Protein AF-A0A9E5WU79-F1 (afdb_monomer_lite)

Secondary structure (DSSP, 8-state):
----HHHHHHHHHHHHHHHHHTT-HHHHHHHHTT-S--GGGHHHHHHHHHHHHHHTT-HHHHHHHHHHHHHT-TT--

pLDDT: mean 91.11, std 13.57, range [44.59, 98.75]

Foldseek 3Di:
DDDPLVVLLVVLLVQLVVCVVVLNLVSSVVSLVSNPDCPPNLLSSLQSNLSSCVSVVVNVSSVVSNVSSVVVPPPPD

Radius of gyration: 12.64 Å; chains: 1; bounding box: 28×25×39 Å

Structure (mmCIF, N/CA/C/O backbone):
data_AF-A0A9E5WU79-F1
#
_entry.id   AF-A0A9E5WU79-F1
#
loop_
_atom_site.group_PDB
_atom_site.id
_atom_site.type_symbol
_atom_site.label_atom_id
_atom_site.label_alt_id
_atom_site.label_comp_id
_atom_site.label_asym_id
_atom_site.label_entity_id
_atom_site.label_seq_id
_atom_site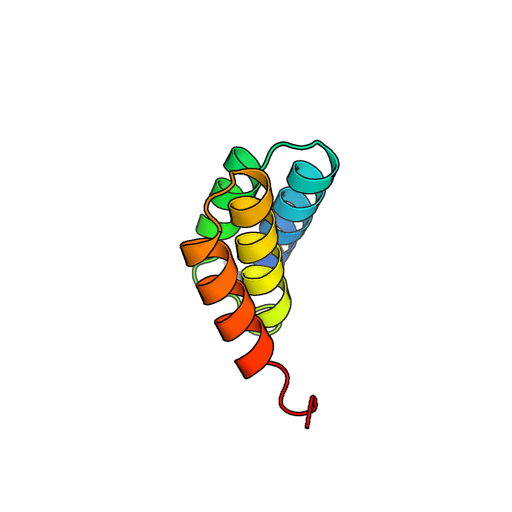.pdbx_PDB_ins_code
_atom_site.Cartn_x
_atom_site.Cartn_y
_atom_site.Cartn_z
_atom_site.occupancy
_atom_site.B_iso_or_equiv
_atom_site.auth_seq_id
_atom_site.auth_comp_id
_atom_site.auth_asym_id
_atom_site.auth_atom_id
_atom_site.pdbx_PDB_model_num
ATOM 1 N N . MET A 1 1 ? 0.419 11.007 -30.048 1.00 52.00 1 MET A N 1
ATOM 2 C CA . MET A 1 1 ? 0.217 11.289 -28.611 1.00 52.00 1 MET A CA 1
ATOM 3 C C . MET A 1 1 ? 1.126 10.358 -27.841 1.00 52.00 1 MET A C 1
ATOM 5 O O . MET A 1 1 ? 0.898 9.158 -27.869 1.00 52.00 1 MET A O 1
ATOM 9 N N . THR A 1 2 ? 2.200 10.877 -27.258 1.00 49.84 2 THR A N 1
ATOM 10 C CA . THR A 1 2 ? 3.146 10.057 -26.497 1.00 49.84 2 THR A CA 1
ATOM 11 C C . THR A 1 2 ? 2.512 9.743 -25.144 1.00 49.84 2 THR A C 1
ATOM 13 O O . THR A 1 2 ? 2.250 10.647 -24.354 1.00 49.84 2 THR A O 1
ATOM 16 N N . PHE A 1 3 ? 2.173 8.477 -24.922 1.00 63.09 3 PHE A N 1
ATOM 17 C CA . PHE A 1 3 ? 1.732 7.976 -23.626 1.00 63.09 3 PHE A CA 1
ATOM 18 C C . PHE A 1 3 ? 2.966 7.970 -22.714 1.00 63.09 3 PHE A C 1
ATOM 20 O O . PHE A 1 3 ? 3.953 7.326 -23.055 1.00 63.09 3 PHE A O 1
ATOM 27 N N . TYR A 1 4 ? 2.934 8.731 -21.617 1.00 65.12 4 TYR A N 1
ATOM 28 C CA . TYR A 1 4 ? 4.005 8.786 -20.610 1.00 65.12 4 TYR A CA 1
ATOM 29 C C . TYR A 1 4 ? 3.533 8.057 -19.340 1.00 65.12 4 TYR A C 1
ATOM 31 O O . TYR A 1 4 ? 3.183 8.715 -18.348 1.00 65.12 4 TYR A O 1
ATOM 39 N N . PRO A 1 5 ? 3.409 6.714 -19.375 1.00 75.00 5 PRO A N 1
ATOM 40 C CA . PRO A 1 5 ? 2.917 5.922 -18.247 1.00 75.00 5 PRO A CA 1
ATOM 41 C C . PRO A 1 5 ? 3.741 6.156 -16.979 1.00 75.00 5 PRO A C 1
ATOM 43 O O . PRO A 1 5 ? 3.193 6.167 -15.879 1.00 75.00 5 PRO A O 1
ATOM 46 N N . GLU A 1 6 ? 5.034 6.433 -17.127 1.00 83.75 6 GLU A N 1
ATOM 47 C CA . GLU A 1 6 ? 5.953 6.715 -16.033 1.00 83.75 6 GLU A CA 1
ATOM 48 C C . GLU A 1 6 ? 5.598 7.994 -15.270 1.00 83.75 6 GLU A C 1
ATOM 50 O O . GLU A 1 6 ? 5.570 7.982 -14.042 1.00 83.75 6 GLU A O 1
ATOM 55 N N . LYS A 1 7 ? 5.231 9.082 -15.964 1.00 87.19 7 LYS A N 1
ATOM 56 C CA . LYS A 1 7 ? 4.830 10.334 -15.299 1.00 87.19 7 LYS A CA 1
ATOM 57 C C . LYS A 1 7 ? 3.516 10.176 -14.547 1.00 87.19 7 LYS A C 1
ATOM 59 O O . LYS A 1 7 ? 3.369 10.713 -13.450 1.00 87.19 7 LYS A O 1
ATOM 64 N N . ARG A 1 8 ? 2.559 9.447 -15.134 1.00 90.00 8 ARG A N 1
ATOM 65 C CA . ARG A 1 8 ? 1.268 9.174 -14.489 1.00 90.00 8 ARG A CA 1
ATOM 66 C C . ARG A 1 8 ? 1.469 8.335 -13.227 1.00 90.00 8 ARG A C 1
ATOM 68 O O . ARG A 1 8 ? 0.972 8.721 -12.175 1.00 90.00 8 ARG A O 1
ATOM 75 N N . ARG A 1 9 ? 2.242 7.248 -13.318 1.00 92.56 9 ARG A N 1
ATOM 76 C CA . ARG A 1 9 ? 2.584 6.402 -12.169 1.00 92.56 9 ARG A CA 1
ATOM 77 C C . ARG A 1 9 ? 3.263 7.200 -11.063 1.00 92.56 9 ARG A C 1
ATOM 79 O O . ARG A 1 9 ? 2.815 7.147 -9.924 1.00 92.56 9 ARG A O 1
ATOM 86 N N . ARG A 1 10 ? 4.300 7.971 -11.405 1.00 94.00 10 ARG A N 1
ATOM 87 C CA . ARG A 1 10 ? 5.061 8.788 -10.451 1.00 94.00 10 ARG A CA 1
ATOM 88 C C . ARG A 1 10 ? 4.156 9.727 -9.661 1.00 94.00 10 ARG A C 1
ATOM 90 O O . ARG A 1 10 ? 4.256 9.788 -8.444 1.00 94.00 10 ARG A O 1
ATOM 97 N N . ARG A 1 11 ? 3.228 10.398 -10.349 1.00 95.88 11 ARG A N 1
ATOM 98 C CA . ARG A 1 11 ? 2.264 11.302 -9.718 1.00 95.88 11 ARG A CA 1
ATOM 99 C C . ARG A 1 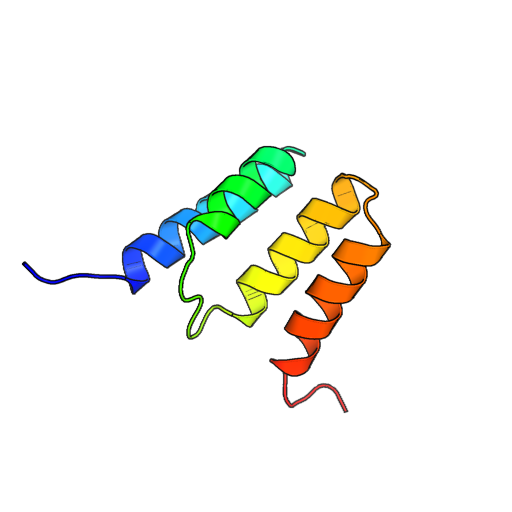11 ? 1.370 10.582 -8.706 1.00 95.88 11 ARG A C 1
ATOM 101 O O . ARG A 1 11 ? 1.195 11.089 -7.605 1.00 95.88 11 ARG A O 1
ATOM 108 N N . HIS 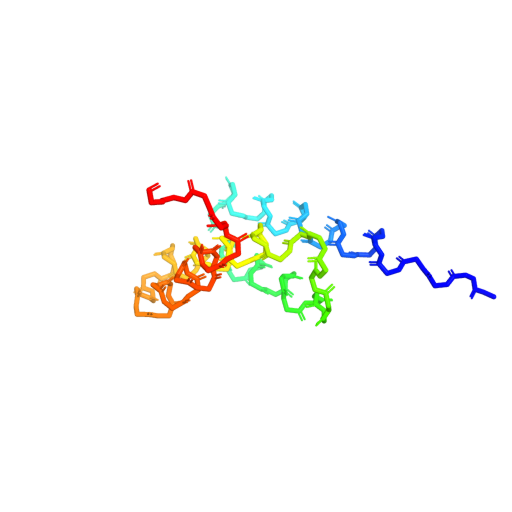A 1 12 ? 0.791 9.441 -9.080 1.00 97.56 12 HIS A N 1
ATOM 109 C CA . HIS A 1 12 ? -0.055 8.662 -8.169 1.00 97.56 12 HIS A CA 1
ATOM 110 C C . HIS A 1 12 ? 0.740 8.155 -6.961 1.00 97.56 12 HIS A C 1
ATOM 112 O O . HIS A 1 12 ? 0.252 8.180 -5.837 1.00 97.56 12 HIS A O 1
ATOM 118 N N . LEU A 1 13 ? 1.995 7.768 -7.178 1.00 97.38 13 LEU A N 1
ATOM 119 C CA . LEU A 1 13 ? 2.877 7.292 -6.122 1.00 97.38 13 LEU A CA 1
ATOM 120 C C . LEU A 1 13 ? 3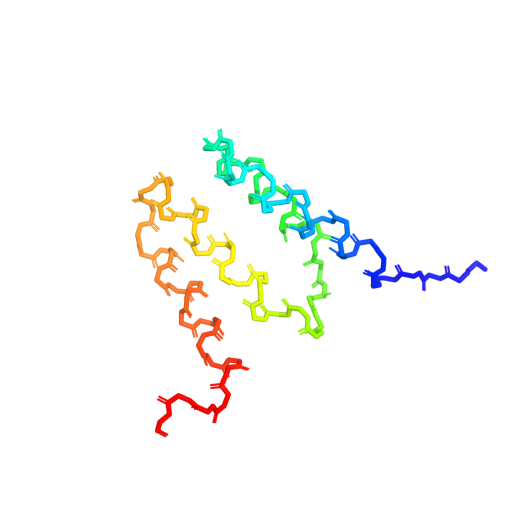.224 8.404 -5.117 1.00 97.38 13 LEU A C 1
ATOM 122 O O . LEU A 1 13 ? 3.093 8.213 -3.909 1.00 97.38 13 LEU A O 1
ATOM 126 N N . GLU A 1 14 ? 3.587 9.590 -5.610 1.00 98.06 14 GLU A N 1
ATOM 127 C CA . GLU A 1 14 ? 3.834 10.774 -4.778 1.00 98.06 14 GLU A CA 1
ATOM 128 C C . GLU A 1 14 ? 2.577 11.196 -4.000 1.00 98.06 14 GLU A C 1
ATOM 130 O O . GLU A 1 14 ? 2.661 11.512 -2.811 1.00 98.06 14 GLU A O 1
ATOM 135 N N . ALA A 1 15 ? 1.403 11.155 -4.641 1.00 98.31 15 ALA A N 1
ATOM 136 C CA . ALA A 1 15 ? 0.130 11.445 -3.988 1.00 98.31 15 ALA A CA 1
ATOM 137 C C . ALA A 1 15 ? -0.183 10.435 -2.874 1.00 98.31 15 ALA A C 1
ATOM 139 O O . ALA A 1 15 ? -0.521 10.842 -1.763 1.00 98.31 15 ALA A O 1
ATOM 140 N N . ALA A 1 16 ? -0.007 9.135 -3.133 1.00 98.62 16 ALA A N 1
ATOM 141 C CA . ALA A 1 16 ? -0.226 8.086 -2.143 1.00 98.62 16 ALA A CA 1
ATOM 142 C C . ALA A 1 16 ? 0.669 8.254 -0.910 1.00 98.62 16 ALA A C 1
ATOM 144 O O . ALA A 1 16 ? 0.194 8.182 0.224 1.00 98.62 16 ALA A O 1
ATOM 145 N N . HIS A 1 17 ? 1.953 8.541 -1.127 1.00 98.38 17 HIS A N 1
ATOM 146 C CA . HIS A 1 17 ? 2.884 8.827 -0.042 1.00 98.38 17 HIS A CA 1
ATOM 147 C C . HIS A 1 17 ? 2.451 10.064 0.763 1.00 98.38 17 HIS A C 1
ATOM 149 O O . HIS A 1 17 ? 2.424 10.026 1.992 1.00 98.38 17 HIS A O 1
ATOM 155 N N . GLY A 1 18 ? 2.035 11.139 0.085 1.00 98.62 18 GLY A N 1
ATOM 156 C CA . GLY A 1 18 ? 1.500 12.336 0.735 1.00 98.62 18 GLY A CA 1
ATOM 157 C C . GLY A 1 18 ? 0.255 12.058 1.582 1.00 98.62 18 GLY A C 1
ATOM 158 O O . GLY A 1 18 ? 0.163 12.544 2.706 1.00 98.62 18 GLY A O 1
ATOM 159 N N . TYR A 1 19 ? -0.673 11.237 1.090 1.00 98.75 19 TYR A N 1
ATOM 160 C CA . TYR A 1 19 ? -1.852 10.832 1.855 1.00 98.75 19 TYR A CA 1
ATOM 161 C C . TYR A 1 19 ? -1.490 10.027 3.110 1.00 98.75 19 TYR A C 1
ATOM 163 O O . TYR A 1 19 ? -2.083 10.259 4.162 1.00 98.75 19 TYR A O 1
ATOM 171 N N . LEU A 1 20 ? -0.480 9.154 3.053 1.00 98.44 20 LEU A N 1
ATOM 172 C CA . LEU A 1 20 ? -0.018 8.416 4.236 1.00 98.44 20 LEU A CA 1
ATOM 173 C C . LEU A 1 20 ? 0.622 9.308 5.299 1.00 98.44 20 LEU A C 1
ATOM 175 O O . LEU A 1 20 ? 0.438 9.045 6.484 1.00 98.44 20 LEU A O 1
ATOM 179 N N . LEU A 1 21 ? 1.326 10.372 4.898 1.00 98.19 21 LEU A N 1
ATOM 180 C CA . LEU A 1 21 ? 1.859 11.373 5.834 1.00 98.19 21 LEU A CA 1
ATOM 181 C C . LEU A 1 21 ? 0.758 12.168 6.553 1.00 98.19 21 LEU A C 1
ATOM 183 O O . LEU A 1 21 ? 1.027 12.798 7.572 1.00 98.19 21 LEU A O 1
ATOM 187 N N . LEU A 1 22 ? -0.462 12.157 6.014 1.00 98.38 22 LEU A N 1
ATOM 188 C CA . LEU A 1 22 ? -1.638 12.818 6.575 1.00 98.38 22 LEU A CA 1
ATOM 189 C C . LEU A 1 22 ? -2.577 11.843 7.307 1.00 98.38 22 LEU A C 1
ATOM 191 O O . LEU A 1 22 ? -3.695 12.236 7.632 1.00 98.38 22 LEU A O 1
ATOM 195 N N . ASP A 1 23 ? -2.155 10.594 7.541 1.00 98.00 23 ASP A N 1
ATOM 196 C CA . ASP A 1 23 ? -2.984 9.515 8.106 1.00 98.00 23 ASP A CA 1
ATOM 197 C C . ASP A 1 23 ? -4.284 9.268 7.308 1.00 98.00 23 ASP A C 1
ATOM 199 O O . ASP A 1 23 ? -5.349 8.981 7.862 1.00 98.00 23 ASP A O 1
ATOM 203 N N . LEU A 1 24 ? -4.206 9.376 5.974 1.00 98.62 24 LEU A N 1
ATOM 204 C CA . LEU A 1 24 ? -5.311 9.158 5.031 1.00 98.62 24 LEU A CA 1
ATOM 205 C C . LEU A 1 24 ? -5.085 7.891 4.180 1.00 98.62 24 LEU A C 1
ATOM 207 O O . LEU A 1 24 ? -4.902 7.976 2.961 1.00 98.62 24 LEU A O 1
ATOM 211 N N . PRO A 1 25 ? -5.093 6.690 4.784 1.00 98.44 25 PRO A N 1
ATOM 212 C CA . PRO A 1 25 ? -4.697 5.464 4.094 1.00 98.44 25 PRO A CA 1
ATOM 213 C C . PRO A 1 25 ? -5.676 5.020 2.998 1.00 98.44 25 PRO A C 1
ATOM 215 O O . PRO A 1 25 ? -5.277 4.334 2.060 1.00 98.44 25 PRO A O 1
ATOM 218 N N . ASP A 1 26 ? -6.949 5.412 3.082 1.00 98.62 26 ASP A N 1
ATOM 219 C CA . ASP A 1 26 ? -7.947 5.124 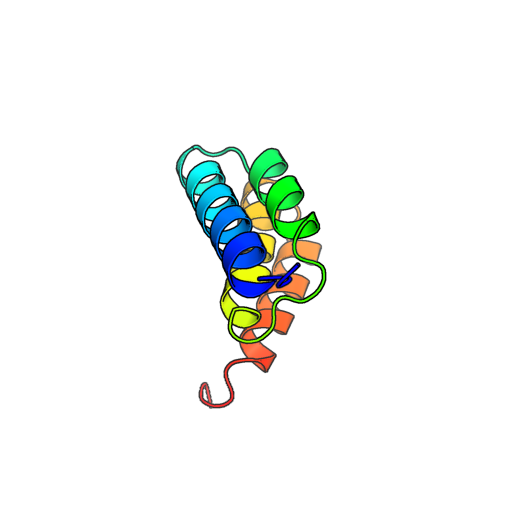2.048 1.00 98.62 26 ASP A CA 1
ATOM 220 C C . ASP A 1 26 ? -7.642 5.852 0.735 1.00 98.62 26 ASP A C 1
ATOM 222 O O . ASP A 1 26 ? -7.626 5.238 -0.332 1.00 98.62 26 ASP A O 1
ATOM 226 N N . GLN A 1 27 ? -7.328 7.147 0.810 1.00 98.75 27 GLN A N 1
ATOM 227 C CA . GLN A 1 27 ? -6.914 7.918 -0.360 1.00 98.75 27 GLN A CA 1
ATOM 228 C C . GLN A 1 27 ? -5.579 7.422 -0.918 1.00 98.75 27 GLN A C 1
ATOM 230 O O . GLN A 1 27 ? -5.415 7.357 -2.134 1.00 98.75 27 GLN A O 1
ATOM 235 N N . ALA A 1 28 ? -4.647 7.014 -0.050 1.00 98.69 28 ALA A N 1
ATOM 236 C CA . ALA A 1 28 ? -3.392 6.422 -0.496 1.00 98.69 28 ALA A CA 1
ATOM 237 C C . ALA A 1 28 ? -3.621 5.153 -1.329 1.00 98.69 28 ALA A C 1
ATOM 239 O O . ALA A 1 28 ? -3.078 5.036 -2.427 1.00 98.69 28 ALA A O 1
ATOM 240 N N . LEU A 1 29 ? -4.474 4.237 -0.857 1.00 98.62 29 LEU A N 1
ATOM 241 C CA . LEU A 1 29 ? -4.847 3.034 -1.607 1.00 98.62 29 LEU A CA 1
ATOM 242 C C . LEU A 1 29 ? -5.515 3.372 -2.939 1.00 98.62 29 LEU A C 1
ATOM 244 O O . LEU A 1 29 ? -5.145 2.794 -3.956 1.00 98.62 29 LEU A O 1
ATOM 248 N N . GLN A 1 30 ? -6.424 4.347 -2.953 1.00 98.44 30 GLN A N 1
ATOM 249 C CA . GLN A 1 30 ? -7.094 4.769 -4.181 1.00 98.44 30 GLN A CA 1
ATOM 250 C C . GLN A 1 30 ? -6.103 5.270 -5.242 1.00 98.44 30 GLN A C 1
ATOM 252 O O . GLN A 1 30 ? -6.256 4.940 -6.417 1.00 98.44 30 GLN A O 1
ATOM 257 N N . GLU A 1 31 ? -5.085 6.040 -4.851 1.00 98.44 31 GLU A N 1
ATOM 258 C CA . GLU A 1 31 ? -4.032 6.482 -5.771 1.00 98.44 31 GLU A CA 1
ATOM 259 C C . GLU A 1 31 ? -3.161 5.306 -6.241 1.00 98.44 31 GLU A C 1
ATOM 261 O O . GLU A 1 31 ? -2.858 5.195 -7.429 1.00 98.44 31 GLU A O 1
ATOM 266 N N . LEU A 1 32 ? -2.807 4.383 -5.340 1.00 97.94 32 LEU A N 1
ATOM 267 C CA . LEU A 1 32 ? -2.030 3.183 -5.676 1.00 97.94 32 LEU A CA 1
ATOM 268 C C . LEU A 1 32 ? -2.796 2.226 -6.602 1.00 97.94 32 LEU A C 1
ATOM 270 O O . LEU A 1 32 ? -2.172 1.483 -7.358 1.00 97.94 32 LEU A O 1
ATOM 274 N N . ASP A 1 33 ? -4.126 2.228 -6.569 1.00 97.31 33 ASP A N 1
ATOM 275 C CA . ASP A 1 33 ? -4.981 1.447 -7.470 1.00 97.31 33 ASP A CA 1
ATOM 276 C C . ASP A 1 33 ? -5.053 2.043 -8.885 1.00 97.31 33 ASP A C 1
ATOM 278 O O . ASP A 1 33 ? -5.429 1.346 -9.822 1.00 97.31 33 ASP A O 1
ATOM 282 N N . GLN A 1 34 ? -4.640 3.303 -9.080 1.00 96.88 34 GLN A N 1
ATOM 283 C CA . GLN A 1 34 ? -4.499 3.909 -10.414 1.00 96.88 34 GLN A CA 1
ATOM 284 C C . GLN A 1 34 ? -3.192 3.520 -11.125 1.00 96.88 34 GLN A C 1
ATOM 286 O O . GLN A 1 34 ? -2.969 3.916 -12.275 1.00 96.88 34 GLN A O 1
ATOM 291 N N . ILE A 1 35 ? -2.302 2.796 -10.441 1.00 95.56 35 ILE A N 1
ATOM 292 C CA . ILE A 1 35 ? -1.035 2.314 -10.988 1.00 95.56 35 ILE A CA 1
ATOM 293 C C . ILE A 1 35 ? -1.244 0.887 -11.504 1.00 95.56 35 ILE A C 1
ATOM 295 O O . ILE A 1 35 ? -1.045 -0.085 -10.780 1.00 95.56 35 ILE A O 1
ATOM 299 N N . ASP A 1 36 ? -1.642 0.782 -12.774 1.00 91.44 36 ASP A N 1
ATOM 300 C CA . ASP A 1 36 ? -1.901 -0.506 -13.436 1.00 91.44 36 ASP A CA 1
ATOM 301 C C . ASP A 1 36 ? -0.611 -1.328 -13.632 1.00 91.44 36 ASP A C 1
ATOM 303 O O . ASP A 1 36 ? -0.593 -2.539 -13.419 1.00 91.44 36 ASP A O 1
ATOM 307 N N . ASP A 1 37 ? 0.480 -0.655 -14.018 1.00 91.12 37 ASP A N 1
ATOM 308 C CA . ASP A 1 37 ? 1.817 -1.235 -14.171 1.00 91.12 37 ASP A CA 1
ATOM 309 C C . ASP A 1 37 ? 2.830 -0.426 -13.346 1.00 91.12 37 ASP A C 1
ATOM 311 O O . ASP A 1 37 ? 3.192 0.702 -13.727 1.00 91.12 37 ASP A O 1
ATOM 315 N N . PRO A 1 38 ? 3.287 -0.967 -12.204 1.00 88.94 38 PRO A N 1
ATOM 316 C CA . PRO A 1 38 ? 4.185 -0.250 -11.324 1.00 88.94 38 PRO A CA 1
ATOM 317 C C . PRO A 1 38 ? 5.638 -0.243 -11.827 1.00 88.94 38 PRO A C 1
ATOM 319 O O . PRO A 1 38 ? 6.419 0.589 -11.368 1.00 88.94 38 PRO A O 1
ATOM 322 N N . GLY A 1 39 ? 5.998 -1.094 -12.797 1.00 90.19 39 GLY A N 1
ATOM 323 C CA . GLY A 1 39 ? 7.304 -1.088 -13.454 1.00 90.19 39 GLY A CA 1
ATOM 324 C C . GLY A 1 39 ? 8.493 -0.975 -12.479 1.00 90.19 39 GLY A C 1
ATOM 325 O O . GLY A 1 39 ? 8.562 -1.731 -11.507 1.00 90.19 39 GLY A O 1
ATOM 326 N N . PRO A 1 40 ? 9.433 -0.032 -12.699 1.00 89.62 40 PRO A N 1
ATOM 327 C CA . PRO A 1 40 ? 10.586 0.173 -11.814 1.00 89.62 40 PRO A CA 1
ATOM 328 C C . PRO A 1 40 ? 10.225 0.532 -10.365 1.00 89.62 40 PRO A C 1
ATOM 330 O O . PRO A 1 40 ? 10.999 0.264 -9.451 1.00 89.62 40 PRO A O 1
ATOM 333 N N . GLU A 1 41 ? 9.058 1.132 -10.145 1.00 92.38 41 GLU A N 1
ATOM 334 C CA . GLU A 1 41 ? 8.567 1.548 -8.835 1.00 92.38 41 GLU A CA 1
ATOM 335 C C . GLU A 1 41 ? 7.752 0.455 -8.114 1.00 92.38 41 GLU A C 1
ATOM 337 O O . GLU A 1 41 ? 7.167 0.720 -7.065 1.00 92.38 41 GLU A O 1
ATOM 342 N N . ALA A 1 42 ? 7.728 -0.785 -8.622 1.00 93.81 42 ALA A N 1
ATOM 343 C CA . ALA A 1 42 ? 6.997 -1.908 -8.022 1.00 93.81 42 ALA A CA 1
ATOM 344 C C . ALA A 1 42 ? 7.263 -2.082 -6.525 1.00 93.81 42 ALA A C 1
ATOM 346 O O . ALA A 1 42 ? 6.313 -2.186 -5.751 1.00 93.81 42 ALA A O 1
ATOM 347 N N . PHE A 1 43 ? 8.530 -2.029 -6.106 1.00 94.31 43 PHE A N 1
ATOM 348 C CA . PHE A 1 43 ? 8.885 -2.106 -4.689 1.00 94.31 43 PHE A CA 1
ATOM 349 C C . PHE A 1 43 ? 8.142 -1.048 -3.860 1.00 94.31 43 PHE A C 1
ATOM 351 O O . PHE A 1 43 ? 7.527 -1.358 -2.843 1.00 94.31 43 PHE A O 1
ATOM 358 N N . GLU A 1 44 ? 8.188 0.204 -4.311 1.00 95.75 44 GLU A N 1
ATOM 359 C CA . GLU A 1 44 ? 7.632 1.343 -3.589 1.00 95.75 44 GLU A CA 1
ATOM 360 C C . GLU A 1 44 ? 6.099 1.298 -3.566 1.00 95.75 44 GLU A C 1
ATOM 362 O O . GLU A 1 44 ? 5.496 1.531 -2.521 1.00 95.75 44 GLU A O 1
ATOM 367 N N . VAL A 1 45 ? 5.459 0.889 -4.668 1.00 97.25 45 VAL A N 1
ATOM 368 C CA . VAL A 1 45 ? 4.002 0.686 -4.725 1.00 97.25 45 VAL A CA 1
ATOM 369 C C . VAL A 1 45 ? 3.545 -0.349 -3.699 1.00 97.25 45 VAL A C 1
ATOM 371 O O . VAL A 1 45 ? 2.623 -0.079 -2.927 1.00 97.25 45 VAL A O 1
ATOM 374 N N . TYR A 1 46 ? 4.184 -1.520 -3.651 1.00 97.38 46 TYR A N 1
ATOM 375 C CA . TYR A 1 46 ? 3.804 -2.569 -2.702 1.00 97.38 46 TYR A CA 1
ATOM 376 C C . TYR A 1 46 ? 4.109 -2.181 -1.251 1.00 97.38 46 TYR A C 1
ATOM 378 O O . TYR A 1 46 ? 3.285 -2.429 -0.370 1.00 97.38 46 TYR A O 1
ATOM 386 N N . GLN A 1 47 ? 5.222 -1.483 -1.007 1.00 97.62 47 GLN A N 1
ATOM 387 C CA . GLN A 1 47 ? 5.546 -0.943 0.313 1.00 97.62 47 GLN A CA 1
ATOM 388 C C . GLN A 1 47 ? 4.472 0.047 0.797 1.00 97.62 47 GLN A C 1
ATOM 390 O O . GLN A 1 47 ? 3.988 -0.071 1.923 1.00 97.62 47 GLN A O 1
ATOM 395 N N . LEU A 1 48 ? 4.062 1.005 -0.043 1.00 98.12 48 LEU A N 1
ATOM 396 C CA . LEU A 1 48 ? 3.033 1.987 0.315 1.00 98.12 48 LEU A CA 1
ATOM 397 C C . LEU A 1 48 ? 1.650 1.341 0.474 1.00 98.12 48 LEU A C 1
ATOM 399 O O . LEU A 1 48 ? 0.895 1.736 1.365 1.00 98.12 48 LEU A O 1
ATOM 403 N N . ARG A 1 49 ? 1.316 0.310 -0.317 1.00 98.25 49 ARG A N 1
ATOM 404 C CA . ARG A 1 49 ? 0.085 -0.478 -0.114 1.00 98.25 49 ARG A CA 1
ATOM 405 C C . ARG A 1 49 ? 0.093 -1.167 1.248 1.00 98.25 49 ARG A C 1
ATOM 407 O O . ARG A 1 49 ? -0.897 -1.075 1.974 1.00 98.25 49 ARG A O 1
ATOM 414 N N . GLY A 1 50 ? 1.206 -1.805 1.611 1.00 98.31 50 GLY A N 1
ATOM 415 C CA . GLY A 1 50 ? 1.379 -2.437 2.918 1.00 98.31 50 GLY A CA 1
ATOM 416 C C . GLY A 1 50 ? 1.204 -1.443 4.063 1.00 98.31 50 GLY A C 1
ATOM 417 O O . GLY A 1 50 ? 0.434 -1.697 4.988 1.00 98.31 50 GLY A O 1
ATOM 418 N N . GLU A 1 51 ? 1.830 -0.269 3.964 1.00 98.56 51 GLU A N 1
ATOM 419 C CA . GLU A 1 51 ? 1.715 0.780 4.980 1.00 98.56 51 GLU A CA 1
ATOM 420 C C . GLU A 1 51 ? 0.282 1.319 5.105 1.00 98.56 51 GLU A C 1
ATOM 422 O O . GLU A 1 51 ? -0.241 1.445 6.215 1.00 98.56 51 GLU A O 1
ATOM 427 N N . SER A 1 52 ? -0.401 1.536 3.979 1.00 98.62 52 SER A N 1
ATOM 428 C CA . SER A 1 52 ? -1.806 1.962 3.966 1.00 98.62 52 SER A CA 1
ATOM 429 C C . SER A 1 52 ? -2.716 0.952 4.671 1.00 98.62 52 SER A C 1
ATOM 431 O O . SER A 1 52 ? -3.521 1.306 5.534 1.00 98.62 52 SER A O 1
ATOM 433 N N . LEU A 1 53 ? -2.554 -0.336 4.361 1.00 98.69 53 LEU A N 1
ATOM 434 C CA . LEU A 1 53 ? -3.319 -1.417 4.987 1.00 98.69 53 LEU A CA 1
ATOM 435 C C . LEU A 1 53 ? -2.978 -1.565 6.477 1.00 98.69 53 LEU A C 1
ATOM 437 O O . LEU A 1 53 ? -3.864 -1.831 7.292 1.00 98.69 53 LEU A O 1
ATOM 441 N N . ARG A 1 54 ? -1.716 -1.341 6.859 1.00 98.44 54 ARG A N 1
ATOM 442 C CA . ARG A 1 54 ? -1.265 -1.353 8.256 1.00 98.44 54 ARG A CA 1
ATOM 443 C C . ARG A 1 54 ? -1.930 -0.243 9.069 1.00 98.44 54 ARG A C 1
ATOM 445 O O . ARG A 1 54 ? -2.431 -0.534 10.156 1.00 98.44 54 ARG A O 1
ATOM 452 N N . GLN A 1 55 ? -1.996 0.987 8.549 1.00 98.19 55 GLN A N 1
ATOM 453 C CA . GLN A 1 55 ? -2.710 2.100 9.196 1.00 98.19 55 GLN A CA 1
ATOM 454 C C . GLN A 1 55 ? -4.210 1.801 9.353 1.00 98.19 55 GLN A C 1
ATOM 456 O O . GLN A 1 55 ? -4.796 2.081 10.400 1.00 98.19 55 GLN A O 1
ATOM 461 N N . LYS A 1 56 ? -4.813 1.120 8.369 1.00 98.12 56 LYS A N 1
ATOM 462 C CA . LYS A 1 56 ? -6.195 0.609 8.441 1.00 98.12 56 LYS A CA 1
ATOM 463 C C . LYS A 1 56 ? -6.389 -0.593 9.374 1.00 98.12 56 LYS A C 1
ATOM 465 O O . LYS A 1 56 ? -7.520 -1.038 9.557 1.00 98.12 56 LYS A O 1
ATOM 470 N N . LYS A 1 57 ? -5.320 -1.111 9.989 1.00 98.00 57 LYS A N 1
ATOM 471 C CA . LYS A 1 57 ? -5.316 -2.320 10.836 1.00 98.00 57 LYS A CA 1
ATOM 472 C C . LYS A 1 57 ? -5.688 -3.607 10.087 1.00 98.00 57 LYS A C 1
ATOM 474 O O . LYS A 1 57 ? -6.034 -4.616 10.699 1.00 98.00 57 LYS A O 1
ATOM 479 N N . GLU A 1 58 ? -5.559 -3.609 8.764 1.00 98.38 58 GLU A N 1
ATOM 480 C CA . GLU A 1 58 ? -5.762 -4.774 7.900 1.00 98.38 58 GLU A CA 1
ATOM 481 C C . GLU A 1 58 ? -4.468 -5.594 7.789 1.00 98.38 58 GLU A C 1
ATOM 483 O O . GLU A 1 58 ? -3.919 -5.812 6.709 1.00 98.38 58 GLU A O 1
ATOM 488 N N . TYR A 1 59 ? -3.955 -6.045 8.935 1.00 97.75 59 TYR A N 1
ATOM 489 C CA . TYR A 1 59 ? -2.585 -6.550 9.067 1.00 97.75 59 TYR A CA 1
ATOM 490 C C . TYR A 1 59 ? -2.248 -7.731 8.155 1.00 97.75 59 TYR A C 1
ATOM 492 O O . TYR A 1 59 ? -1.121 -7.829 7.683 1.00 97.75 59 TYR A O 1
ATOM 500 N N . ARG A 1 60 ? -3.215 -8.611 7.873 1.00 98.25 60 ARG A N 1
ATOM 501 C CA . ARG A 1 60 ? -2.996 -9.756 6.978 1.00 98.25 60 ARG A CA 1
ATOM 502 C C . ARG A 1 60 ? -2.696 -9.306 5.549 1.00 98.25 60 ARG A C 1
ATOM 504 O O . ARG A 1 60 ? -1.714 -9.741 4.967 1.00 98.25 60 ARG A O 1
ATOM 511 N N . ARG A 1 61 ? -3.506 -8.387 5.021 1.00 97.88 61 ARG A N 1
ATOM 512 C CA . ARG A 1 61 ? -3.313 -7.826 3.678 1.00 97.88 61 ARG A CA 1
ATOM 513 C C . ARG A 1 61 ? -2.073 -6.936 3.625 1.00 97.88 61 ARG A C 1
ATOM 515 O O . ARG A 1 61 ? -1.388 -6.897 2.611 1.00 97.88 61 ARG A O 1
ATOM 522 N N . ALA A 1 62 ? -1.780 -6.226 4.717 1.00 98.44 62 ALA A N 1
ATOM 523 C CA . ALA A 1 62 ? -0.554 -5.446 4.837 1.00 98.44 62 ALA A CA 1
ATOM 524 C C . ALA A 1 62 ? 0.687 -6.339 4.716 1.00 98.44 62 ALA A C 1
ATOM 526 O O . ALA A 1 62 ? 1.589 -6.017 3.950 1.00 98.44 62 ALA A O 1
ATOM 527 N N . LEU A 1 63 ? 0.698 -7.474 5.424 1.00 97.88 63 LEU A N 1
ATOM 528 C CA . LEU A 1 63 ? 1.776 -8.457 5.350 1.00 97.88 63 LEU A CA 1
ATOM 529 C C . LEU A 1 63 ? 1.951 -8.984 3.924 1.00 97.88 63 LEU A C 1
ATOM 531 O O . LEU A 1 63 ? 3.057 -8.926 3.409 1.00 97.88 63 LEU A O 1
ATOM 535 N N . GLU A 1 64 ? 0.867 -9.396 3.264 1.00 97.62 64 GLU A N 1
ATOM 536 C CA . GLU A 1 64 ? 0.914 -9.859 1.869 1.00 97.62 64 GLU A CA 1
ATOM 537 C C . GLU A 1 64 ? 1.537 -8.802 0.939 1.00 97.62 64 GLU A C 1
ATOM 539 O O . GLU A 1 64 ? 2.376 -9.119 0.098 1.00 97.62 64 GLU A O 1
ATOM 544 N N . ALA A 1 65 ? 1.179 -7.524 1.102 1.00 97.12 65 ALA A N 1
ATOM 545 C CA . ALA A 1 65 ? 1.766 -6.441 0.315 1.00 97.12 65 ALA A CA 1
ATOM 546 C C . ALA A 1 65 ? 3.259 -6.223 0.629 1.00 97.12 65 ALA A C 1
ATOM 548 O O . ALA A 1 65 ? 4.047 -5.987 -0.286 1.00 97.12 65 ALA A O 1
ATOM 549 N N . PHE A 1 66 ? 3.670 -6.336 1.894 1.00 96.62 66 PHE A N 1
ATOM 550 C CA . PHE A 1 66 ? 5.083 -6.248 2.265 1.00 96.62 66 PHE A CA 1
ATOM 551 C C . PHE A 1 66 ? 5.900 -7.427 1.734 1.00 96.62 66 PHE A C 1
ATOM 553 O O . PHE A 1 66 ? 6.991 -7.205 1.219 1.00 96.62 66 PHE A O 1
ATOM 560 N N . GLU A 1 67 ? 5.360 -8.645 1.763 1.00 96.00 67 GLU A N 1
ATOM 561 C CA . GLU A 1 67 ? 6.000 -9.824 1.170 1.00 96.00 67 GLU A CA 1
ATOM 562 C C . GLU A 1 67 ? 6.228 -9.621 -0.334 1.00 96.00 67 GLU A C 1
ATOM 564 O O . GLU A 1 67 ? 7.327 -9.858 -0.834 1.00 96.00 67 GLU A O 1
ATOM 569 N N . GLN A 1 68 ? 5.235 -9.090 -1.061 1.00 94.00 68 GLN A N 1
ATOM 570 C CA . GLN A 1 68 ? 5.416 -8.723 -2.471 1.00 94.00 68 GLN A CA 1
ATOM 571 C C . GLN A 1 68 ? 6.547 -7.700 -2.648 1.00 94.00 68 GLN A C 1
ATOM 573 O O . GLN A 1 68 ? 7.385 -7.864 -3.534 1.00 94.00 68 GLN A O 1
ATOM 578 N N . ALA A 1 69 ? 6.630 -6.678 -1.793 1.00 93.19 69 ALA A N 1
ATOM 579 C CA . ALA A 1 69 ? 7.730 -5.716 -1.842 1.00 93.19 69 ALA A CA 1
ATOM 580 C C . ALA A 1 69 ? 9.097 -6.385 -1.586 1.00 93.19 69 ALA A C 1
ATOM 582 O O . ALA A 1 69 ? 10.057 -6.112 -2.306 1.00 93.19 69 ALA A O 1
ATOM 583 N N . GLU A 1 70 ? 9.199 -7.293 -0.617 1.00 90.06 70 GLU A N 1
ATOM 584 C CA . GLU A 1 70 ? 10.443 -8.012 -0.316 1.00 90.06 70 GLU A CA 1
ATOM 585 C C . GLU A 1 70 ? 10.920 -8.881 -1.483 1.00 90.06 70 GLU A C 1
ATOM 587 O O . GLU A 1 70 ? 12.109 -8.856 -1.800 1.00 90.06 70 GLU A O 1
ATOM 592 N N . THR A 1 71 ? 10.014 -9.560 -2.199 1.00 90.31 71 THR A N 1
ATOM 593 C CA . THR A 1 71 ? 10.390 -10.354 -3.389 1.00 90.31 71 THR A CA 1
ATOM 594 C C . THR A 1 71 ? 11.053 -9.526 -4.493 1.00 90.31 71 THR A C 1
ATOM 596 O O . THR A 1 71 ? 11.799 -10.061 -5.312 1.00 90.31 71 THR A O 1
ATOM 599 N N . LEU A 1 72 ? 10.821 -8.210 -4.503 1.00 86.12 72 LEU A N 1
ATOM 600 C CA . LEU A 1 72 ? 11.374 -7.275 -5.482 1.00 86.12 72 LEU A CA 1
ATOM 601 C C . LEU A 1 72 ? 12.737 -6.705 -5.064 1.00 86.12 72 LEU A C 1
ATOM 603 O O . LEU A 1 72 ? 13.385 -6.028 -5.864 1.00 86.12 72 LEU A O 1
ATOM 607 N N . ARG A 1 73 ? 13.202 -6.980 -3.838 1.00 75.31 73 ARG A N 1
ATOM 608 C CA . ARG A 1 73 ? 14.572 -6.696 -3.391 1.00 75.31 73 ARG A CA 1
ATOM 609 C C . ARG A 1 73 ? 15.383 -7.993 -3.416 1.00 75.31 73 ARG A C 1
ATOM 611 O O . ARG A 1 73 ? 15.415 -8.703 -2.416 1.00 75.31 73 ARG A O 1
ATOM 618 N N . PRO A 1 74 ? 16.123 -8.290 -4.497 1.00 57.59 74 PRO A N 1
ATOM 619 C CA . PRO A 1 74 ? 16.891 -9.533 -4.600 1.00 57.59 74 PRO A CA 1
ATOM 620 C C . PRO A 1 74 ? 18.104 -9.625 -3.650 1.00 57.59 74 PRO A C 1
ATOM 622 O O . PRO A 1 74 ? 18.922 -10.518 -3.817 1.00 57.59 74 PRO A O 1
ATOM 625 N N . ASN A 1 75 ? 18.257 -8.717 -2.677 1.00 54.56 75 ASN A N 1
ATOM 626 C CA . ASN A 1 75 ? 19.511 -8.522 -1.941 1.00 54.56 75 ASN A CA 1
ATOM 6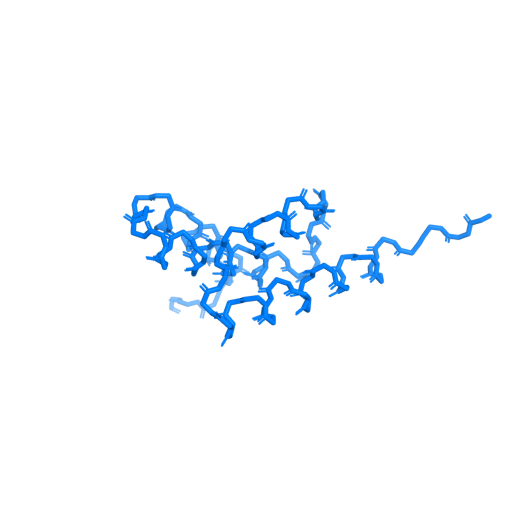27 C C . ASN A 1 75 ? 19.371 -8.462 -0.406 1.00 54.56 75 ASN A C 1
ATOM 629 O O . ASN A 1 75 ? 20.235 -7.890 0.251 1.00 54.56 75 ASN A O 1
ATOM 633 N N . ASN A 1 76 ? 18.301 -9.028 0.163 1.00 47.44 76 ASN A N 1
ATOM 634 C CA . ASN A 1 76 ? 18.080 -9.075 1.618 1.00 47.44 76 ASN A CA 1
ATOM 635 C C . ASN A 1 76 ? 18.405 -10.444 2.272 1.00 47.44 76 ASN A C 1
ATOM 637 O O . ASN A 1 76 ? 17.903 -10.721 3.360 1.00 47.44 76 ASN A O 1
ATOM 641 N N . LEU A 1 77 ? 19.242 -11.286 1.645 1.00 44.59 77 LEU A N 1
ATOM 642 C CA . LEU A 1 77 ? 19.821 -12.491 2.270 1.00 44.59 77 LEU A CA 1
ATOM 643 C C . LEU A 1 77 ? 21.303 -12.294 2.600 1.00 44.59 77 LEU A C 1
ATOM 645 O O . LEU A 1 77 ? 22.025 -11.766 1.725 1.00 44.59 77 LEU A O 1
#

Sequence (77 aa):
MTFYPEKRRRRHLEAAHGYLLLDLPDQALQELDQIDDPGPEAFEVYQLRGESLRQKKEYRRALEAFEQAETLRPNNL